Protein AF-A0A087K628-F1 (afdb_monomer)

Sequence (135 aa):
MTDALLAFLKARLDDDERVARACAGDGTWTVEDLEVYAPDLSDDVRTQAARHDPARTLREVEAKRAALAAYSATVSAREEAARLVQKARTSGWDPIMAELEESSAIHKRDALYEVLRLLALPYSDHPGYEEALRS

Nearest PDB structures (foldseek):
  6r1o-assembly1_A-2  TM=9.255E-01  e=2.811E+00  Escherichia coli
  6r1m-assembly1_B  TM=8.746E-01  e=2.374E+00  Escherichia coli
  6hdz-assembly1_A  TM=5.909E-01  e=2.657E+00  Pseudomonas aeruginosa
  6he3-assembly1_A  TM=5.918E-01  e=2.974E+00  Pseudomonas aeruginosa
  3tul-assembly5_A  TM=4.205E-01  e=2.244E+00  Salmonella enterica subsp. enterica serovar Typhimurium

pLDDT: mean 94.04, std 6.06, range [56.38, 98.75]

Structure (mmCIF, N/CA/C/O backbone):
data_AF-A0A087K628-F1
#
_entry.id   AF-A0A087K628-F1
#
loop_
_atom_site.group_PDB
_atom_site.id
_atom_site.type_symbol
_atom_site.label_atom_id
_atom_site.label_alt_id
_atom_site.label_comp_id
_atom_site.label_asym_id
_atom_site.labe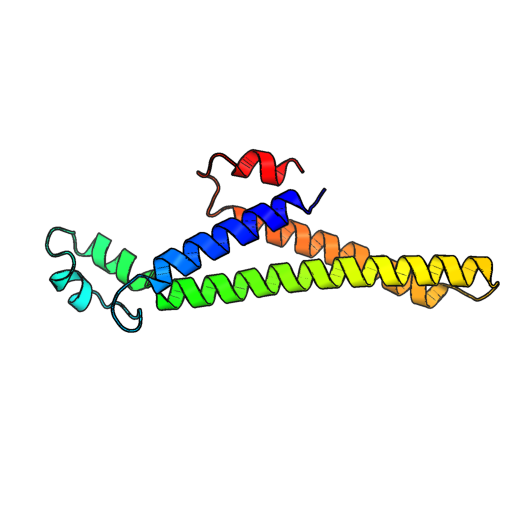l_entity_id
_atom_site.label_seq_id
_atom_site.pdbx_PDB_ins_code
_atom_site.Cartn_x
_atom_site.Cartn_y
_atom_site.Cartn_z
_atom_site.occupancy
_atom_site.B_iso_or_equiv
_atom_site.auth_seq_id
_atom_site.auth_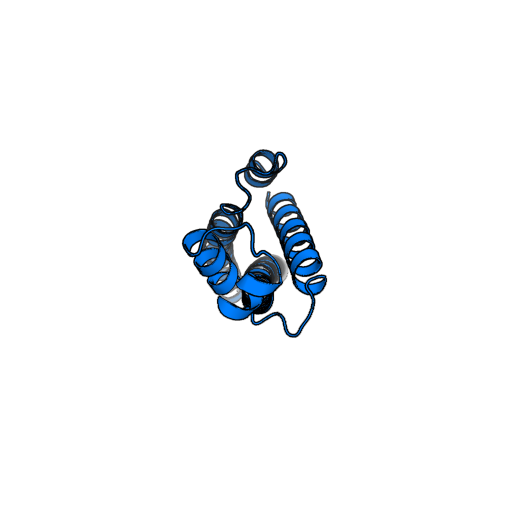comp_id
_atom_site.auth_asym_id
_atom_site.auth_atom_id
_atom_site.pdbx_PDB_model_num
ATOM 1 N N . MET A 1 1 ? -15.939 0.199 5.478 1.00 56.38 1 MET A N 1
ATOM 2 C CA . MET A 1 1 ? -15.428 1.396 4.790 1.00 56.38 1 MET A CA 1
ATOM 3 C C . MET A 1 1 ? -13.929 1.316 4.457 1.00 56.38 1 MET A C 1
ATOM 5 O O . MET A 1 1 ? -13.327 2.308 4.113 1.00 56.38 1 MET A O 1
ATOM 9 N N . THR A 1 2 ? -13.270 0.154 4.547 1.00 68.44 2 THR A N 1
ATOM 10 C CA . THR A 1 2 ? -11.820 0.043 4.260 1.00 68.44 2 THR A CA 1
ATOM 11 C C . THR A 1 2 ? -11.464 -1.154 3.383 1.00 68.44 2 THR A C 1
ATOM 13 O O . THR A 1 2 ? -10.403 -1.173 2.763 1.00 68.44 2 THR A O 1
ATOM 16 N N . ASP A 1 3 ? -12.373 -2.121 3.254 1.00 85.31 3 ASP A N 1
ATOM 17 C CA . ASP A 1 3 ? -12.128 -3.353 2.505 1.00 85.31 3 ASP A CA 1
ATOM 18 C C . ASP A 1 3 ? -11.927 -3.115 1.006 1.00 85.31 3 ASP A C 1
ATOM 20 O O . ASP A 1 3 ? -11.104 -3.798 0.399 1.00 85.31 3 ASP A O 1
ATOM 24 N N . ALA A 1 4 ? -12.610 -2.128 0.409 1.00 93.75 4 ALA A N 1
ATOM 25 C CA . ALA A 1 4 ? -12.443 -1.830 -1.013 1.00 93.75 4 ALA A CA 1
ATOM 26 C C . ALA A 1 4 ? -11.080 -1.185 -1.297 1.00 93.75 4 ALA A C 1
ATOM 28 O O . ALA A 1 4 ? -10.393 -1.622 -2.217 1.00 93.75 4 ALA A O 1
ATOM 29 N N . LEU A 1 5 ? -10.639 -0.225 -0.473 1.00 95.75 5 LEU A N 1
ATOM 30 C CA . LEU A 1 5 ? -9.290 0.341 -0.576 1.00 95.75 5 LEU A CA 1
ATOM 31 C C . LEU A 1 5 ? -8.205 -0.725 -0.373 1.00 95.75 5 LEU A C 1
ATOM 33 O O . LEU A 1 5 ? -7.241 -0.779 -1.137 1.00 95.75 5 LEU A O 1
ATOM 37 N N . LEU A 1 6 ? -8.363 -1.604 0.623 1.00 96.56 6 LEU A N 1
ATOM 38 C CA . LEU A 1 6 ? -7.428 -2.710 0.838 1.00 96.56 6 LEU A CA 1
ATOM 39 C C . LEU A 1 6 ? -7.392 -3.665 -0.357 1.00 96.56 6 LEU A C 1
ATOM 41 O O . LEU A 1 6 ? -6.308 -4.062 -0.780 1.00 96.56 6 LEU A O 1
ATOM 45 N N . ALA A 1 7 ? -8.553 -4.052 -0.887 1.00 96.69 7 ALA A N 1
ATOM 46 C CA . ALA A 1 7 ? -8.643 -4.934 -2.046 1.00 96.69 7 ALA A CA 1
ATOM 47 C C . ALA A 1 7 ? -8.020 -4.289 -3.290 1.00 96.69 7 ALA A C 1
ATOM 49 O O . ALA A 1 7 ? -7.254 -4.941 -3.997 1.00 96.69 7 ALA A O 1
ATOM 50 N N . PHE A 1 8 ? -8.286 -3.000 -3.513 1.00 97.75 8 PHE A N 1
ATOM 51 C CA . PHE A 1 8 ? -7.701 -2.222 -4.597 1.00 97.75 8 PHE A CA 1
ATOM 52 C C . PHE A 1 8 ? -6.173 -2.193 -4.510 1.00 97.75 8 PHE A C 1
ATOM 54 O O . PHE A 1 8 ? -5.502 -2.558 -5.473 1.00 97.75 8 PHE A O 1
ATOM 61 N N . LEU A 1 9 ? -5.620 -1.824 -3.350 1.00 98.12 9 LEU A N 1
ATOM 62 C CA . LEU A 1 9 ? -4.172 -1.785 -3.150 1.00 98.12 9 LEU A CA 1
ATOM 63 C C . LEU A 1 9 ? -3.544 -3.169 -3.323 1.00 98.12 9 LEU A C 1
ATOM 65 O O . LEU A 1 9 ? -2.530 -3.278 -3.998 1.00 98.12 9 LEU A O 1
ATOM 69 N N . LYS A 1 10 ? -4.146 -4.235 -2.780 1.00 98.31 10 LYS A N 1
ATOM 70 C CA . LYS A 1 10 ? -3.649 -5.607 -2.993 1.00 98.31 10 LYS A CA 1
ATOM 71 C C . LYS A 1 10 ? -3.583 -5.953 -4.478 1.00 98.31 10 LYS A C 1
ATOM 73 O O . LYS A 1 10 ? -2.530 -6.372 -4.938 1.00 98.31 10 LYS A O 1
ATOM 78 N N . ALA A 1 11 ? -4.659 -5.700 -5.222 1.00 98.38 11 ALA A N 1
ATOM 79 C CA . ALA A 1 11 ? -4.703 -5.980 -6.653 1.00 98.38 11 ALA A CA 1
ATOM 80 C C . ALA A 1 11 ? -3.624 -5.207 -7.430 1.00 98.38 11 ALA A C 1
ATOM 82 O O . ALA A 1 11 ? -2.943 -5.785 -8.269 1.00 98.38 11 ALA A O 1
ATOM 83 N N . ARG A 1 12 ? -3.421 -3.919 -7.121 1.00 98.38 12 ARG A N 1
ATOM 84 C CA . ARG A 1 12 ? -2.378 -3.109 -7.770 1.00 98.38 12 ARG A CA 1
ATOM 85 C C . ARG A 1 12 ? -0.966 -3.568 -7.421 1.00 98.38 12 ARG A C 1
ATOM 87 O O . ARG A 1 12 ? -0.119 -3.643 -8.299 1.00 98.38 12 ARG A O 1
ATOM 94 N N . LEU A 1 13 ? -0.724 -3.934 -6.167 1.00 98.56 13 LEU A N 1
ATOM 95 C CA . LEU A 1 13 ? 0.566 -4.477 -5.741 1.00 98.56 13 LEU A CA 1
ATOM 96 C C . LEU A 1 13 ? 0.859 -5.840 -6.381 1.00 98.56 13 LEU A C 1
ATOM 98 O O . LEU A 1 13 ? 2.012 -6.131 -6.693 1.00 98.56 13 LEU A O 1
ATOM 102 N N . ASP A 1 14 ? -0.169 -6.663 -6.595 1.00 98.75 14 ASP A N 1
ATOM 103 C CA . ASP A 1 14 ? -0.045 -7.928 -7.321 1.00 98.75 14 ASP A CA 1
ATOM 104 C C . ASP A 1 14 ? 0.257 -7.693 -8.810 1.00 98.75 14 ASP A C 1
ATOM 106 O O . ASP A 1 14 ? 1.098 -8.391 -9.380 1.00 98.75 14 ASP A O 1
ATOM 110 N N . ASP A 1 15 ? -0.372 -6.688 -9.430 1.00 98.19 15 ASP A N 1
ATOM 111 C CA . ASP A 1 15 ? -0.080 -6.269 -10.805 1.00 98.19 15 ASP A CA 1
ATOM 112 C C . ASP A 1 15 ? 1.371 -5.777 -10.951 1.00 98.19 15 ASP A C 1
ATOM 114 O O . ASP A 1 15 ? 2.088 -6.248 -11.840 1.00 98.19 15 ASP A O 1
ATOM 118 N N . ASP A 1 16 ? 1.818 -4.890 -10.058 1.00 98.00 16 ASP A N 1
ATOM 119 C CA . ASP A 1 16 ? 3.177 -4.337 -10.051 1.00 98.00 16 ASP A CA 1
ATOM 120 C C . ASP A 1 16 ? 4.225 -5.441 -9.862 1.00 98.00 16 ASP A C 1
ATOM 122 O O . ASP A 1 16 ? 5.205 -5.516 -10.608 1.00 98.00 16 ASP A O 1
ATOM 126 N N . GLU A 1 17 ? 4.006 -6.347 -8.903 1.00 98.06 17 GLU A N 1
ATOM 127 C CA . GLU A 1 17 ? 4.887 -7.496 -8.695 1.00 98.06 17 GLU A CA 1
ATOM 128 C C . GLU A 1 17 ? 4.931 -8.398 -9.926 1.00 98.06 17 GLU A C 1
ATOM 130 O O . GLU A 1 17 ? 6.013 -8.818 -10.340 1.00 98.06 17 GLU A O 1
ATOM 135 N N . ARG A 1 18 ? 3.775 -8.703 -10.523 1.00 98.06 18 ARG A N 1
ATOM 136 C CA . ARG A 1 18 ? 3.700 -9.564 -11.705 1.00 98.06 18 ARG A CA 1
ATOM 137 C C . ARG A 1 18 ? 4.500 -8.975 -12.864 1.00 98.06 18 ARG A C 1
ATOM 139 O O . ARG A 1 18 ? 5.221 -9.718 -13.526 1.00 98.06 18 ARG A O 1
ATOM 146 N N . VAL A 1 19 ? 4.373 -7.673 -13.118 1.00 96.38 19 VAL A N 1
ATOM 147 C CA . VAL A 1 19 ? 5.127 -6.992 -14.182 1.00 96.38 19 VAL A CA 1
ATOM 148 C C . VAL A 1 19 ? 6.620 -6.989 -13.863 1.00 96.38 19 VAL A C 1
ATOM 150 O O . VAL A 1 19 ? 7.409 -7.399 -14.710 1.00 96.38 19 VAL A O 1
ATOM 153 N N . ALA A 1 20 ? 7.009 -6.628 -12.638 1.00 95.75 20 ALA A N 1
ATOM 154 C CA . ALA A 1 20 ? 8.413 -6.608 -12.234 1.00 95.75 20 ALA A CA 1
ATOM 155 C C . ALA A 1 20 ? 9.072 -7.997 -12.330 1.00 95.75 20 ALA A C 1
ATOM 157 O O . ALA A 1 20 ? 10.186 -8.125 -12.829 1.00 95.75 20 ALA A O 1
ATOM 158 N N . ARG A 1 21 ? 8.382 -9.070 -11.920 1.00 95.44 21 ARG A N 1
ATOM 159 C CA . ARG A 1 21 ? 8.905 -10.446 -12.028 1.00 95.44 21 ARG A CA 1
ATOM 160 C C . ARG A 1 21 ? 9.013 -10.960 -13.460 1.00 95.44 21 ARG A C 1
ATOM 162 O O . ARG A 1 21 ? 9.755 -11.909 -13.692 1.00 95.44 21 ARG A O 1
ATOM 169 N N . ALA A 1 22 ? 8.250 -10.399 -14.395 1.00 94.12 22 ALA A N 1
ATOM 170 C CA . ALA A 1 22 ? 8.297 -10.803 -15.798 1.00 94.12 22 ALA A CA 1
ATOM 171 C C . ALA A 1 22 ? 9.512 -10.221 -16.541 1.00 94.12 22 ALA A C 1
ATOM 173 O O . ALA A 1 22 ? 9.842 -10.689 -17.632 1.00 94.12 22 ALA A O 1
ATOM 174 N N . CYS A 1 23 ? 10.175 -9.211 -15.973 1.00 89.75 23 CYS A N 1
ATOM 175 C CA . CYS A 1 23 ? 11.398 -8.648 -16.526 1.00 89.75 23 CYS A CA 1
ATOM 176 C C . CYS A 1 23 ? 12.552 -9.663 -16.483 1.00 89.75 23 CYS A C 1
ATOM 178 O O . CYS A 1 23 ? 12.715 -10.403 -15.516 1.00 89.75 23 CYS A O 1
ATOM 180 N N . ALA A 1 24 ? 13.366 -9.685 -17.539 1.00 73.62 24 ALA A N 1
ATOM 181 C CA . ALA A 1 24 ? 14.530 -10.560 -17.621 1.00 73.62 24 ALA A CA 1
ATOM 182 C C . ALA A 1 24 ? 15.664 -10.108 -16.680 1.00 73.62 24 ALA A C 1
ATOM 184 O O . ALA A 1 24 ? 15.807 -8.920 -16.379 1.00 73.62 24 ALA A O 1
ATOM 185 N N . GLY A 1 25 ? 16.505 -11.066 -16.280 1.00 79.19 25 GLY A N 1
ATOM 186 C CA . GLY A 1 25 ? 17.670 -10.834 -15.422 1.00 79.19 25 GLY A CA 1
ATOM 187 C C . GLY A 1 25 ? 17.341 -10.871 -13.929 1.00 79.19 25 GLY A C 1
ATOM 188 O O . GLY A 1 25 ? 16.324 -11.421 -13.513 1.00 79.19 25 GLY A O 1
ATOM 189 N N . ASP A 1 26 ? 18.224 -10.300 -13.113 1.00 80.81 26 ASP A N 1
ATOM 190 C CA . ASP A 1 26 ? 18.030 -10.159 -11.662 1.00 80.81 26 ASP A CA 1
ATOM 191 C C . ASP A 1 26 ? 17.208 -8.911 -11.280 1.00 80.81 26 ASP A C 1
ATOM 193 O O . ASP A 1 26 ? 16.966 -8.650 -10.100 1.00 80.81 26 ASP A O 1
ATOM 197 N N . GLY A 1 27 ? 16.754 -8.152 -12.283 1.00 82.94 27 GLY A N 1
ATOM 198 C CA . GLY A 1 27 ? 15.967 -6.941 -12.103 1.00 82.94 27 GLY A CA 1
ATOM 199 C C . GLY A 1 27 ? 16.775 -5.732 -11.640 1.00 82.94 27 GLY A C 1
ATOM 200 O O . GLY A 1 27 ? 16.154 -4.772 -11.194 1.00 82.94 27 GLY A O 1
ATOM 201 N N . THR A 1 28 ? 18.110 -5.764 -11.723 1.00 90.56 28 THR A N 1
ATOM 202 C CA . THR A 1 28 ? 18.985 -4.616 -11.432 1.00 90.56 28 THR A CA 1
ATOM 203 C C . THR A 1 28 ? 19.477 -3.970 -12.721 1.00 90.56 28 THR A C 1
ATOM 205 O O . THR A 1 28 ? 20.546 -4.272 -13.235 1.00 90.56 28 THR A O 1
ATOM 208 N N . TRP A 1 29 ? 18.646 -3.107 -13.301 1.00 91.81 29 TRP A N 1
ATOM 209 C CA . TRP A 1 29 ? 18.949 -2.495 -14.592 1.00 91.81 29 TRP A CA 1
ATOM 210 C C . TRP A 1 29 ? 19.902 -1.314 -14.443 1.00 91.81 29 TRP A C 1
ATOM 212 O O . TRP A 1 29 ? 19.634 -0.375 -13.692 1.00 91.81 29 TRP A O 1
ATOM 222 N N . THR A 1 30 ? 20.985 -1.334 -15.212 1.00 92.81 30 THR A N 1
ATOM 223 C CA . THR A 1 30 ? 21.856 -0.175 -15.428 1.00 92.81 30 THR A CA 1
ATOM 224 C C . THR A 1 30 ? 21.427 0.613 -16.669 1.00 92.81 30 THR A C 1
ATOM 226 O O . THR A 1 30 ? 20.569 0.178 -17.442 1.00 92.81 30 THR A O 1
ATOM 229 N N . VAL A 1 31 ? 22.000 1.805 -16.867 1.00 93.44 31 VAL A N 1
ATOM 230 C CA . VAL A 1 31 ? 21.766 2.570 -18.104 1.00 93.44 31 VAL A CA 1
ATOM 231 C C . VAL A 1 31 ? 22.341 1.806 -19.295 1.00 93.44 31 VAL A C 1
ATOM 233 O O . VAL A 1 31 ? 21.682 1.709 -20.326 1.00 93.44 31 VAL A O 1
ATOM 236 N N . GLU A 1 32 ? 23.508 1.194 -19.114 1.00 92.31 32 GLU A N 1
ATOM 237 C CA . GLU A 1 32 ? 24.212 0.380 -20.100 1.00 92.31 32 GLU A CA 1
ATOM 238 C C . GLU A 1 32 ? 23.389 -0.846 -20.525 1.00 92.31 32 GLU A C 1
ATOM 240 O O . GLU A 1 32 ? 23.298 -1.157 -21.712 1.00 92.31 32 GLU A O 1
ATOM 245 N N . ASP A 1 33 ? 22.715 -1.513 -19.583 1.00 91.12 33 ASP A N 1
ATOM 246 C CA . ASP A 1 33 ? 21.786 -2.602 -19.912 1.00 91.12 33 ASP A CA 1
ATOM 247 C C . ASP A 1 33 ? 20.638 -2.106 -20.803 1.00 91.12 33 ASP A C 1
ATOM 249 O O . ASP A 1 33 ? 20.255 -2.743 -21.787 1.00 91.12 33 ASP A O 1
ATOM 253 N N . LEU A 1 34 ? 20.085 -0.936 -20.477 1.00 91.62 34 LEU A N 1
ATOM 254 C CA . LEU A 1 34 ? 18.960 -0.360 -21.205 1.00 91.62 34 LEU A CA 1
ATOM 255 C C . LEU A 1 34 ? 19.356 0.216 -22.566 1.00 91.62 34 LEU A C 1
ATOM 257 O O . LEU A 1 34 ? 18.502 0.283 -23.447 1.00 91.62 34 LEU A O 1
ATOM 261 N N . GLU A 1 35 ? 20.616 0.601 -22.779 1.00 93.31 35 GLU A N 1
ATOM 262 C CA . GLU A 1 35 ? 21.132 0.924 -24.117 1.00 93.31 35 GLU A CA 1
ATOM 263 C C . GLU A 1 35 ? 21.033 -0.286 -25.050 1.00 93.31 35 GLU A C 1
ATOM 265 O O . GLU A 1 35 ? 20.734 -0.132 -26.234 1.00 93.31 35 GLU A O 1
ATOM 270 N N . VAL A 1 36 ? 21.212 -1.496 -24.511 1.00 91.31 36 VAL A N 1
ATOM 271 C CA . VAL A 1 36 ? 21.072 -2.747 -25.267 1.00 91.31 36 VAL A CA 1
ATOM 272 C C . VAL A 1 36 ? 19.602 -3.130 -25.447 1.00 91.31 36 VAL A C 1
ATOM 274 O O . VAL A 1 36 ? 19.194 -3.497 -26.549 1.00 9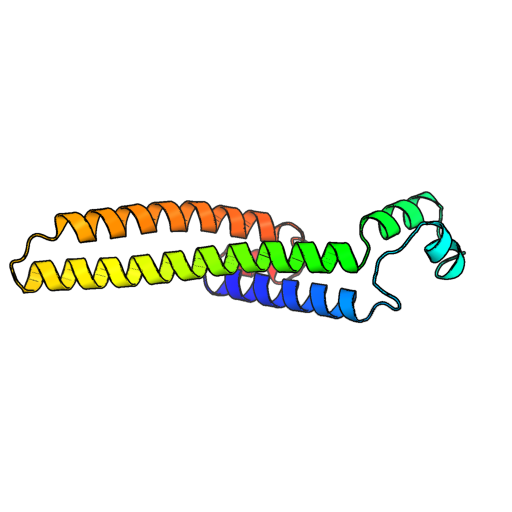1.31 36 VAL A O 1
ATOM 277 N N . TYR A 1 37 ? 18.792 -3.061 -24.386 1.00 87.00 37 TYR A N 1
ATOM 278 C CA . TYR A 1 37 ? 17.387 -3.493 -24.434 1.00 87.00 37 TYR A CA 1
ATOM 279 C C . TYR A 1 37 ? 16.457 -2.500 -25.136 1.00 87.00 37 TYR A C 1
ATOM 281 O O . TYR A 1 37 ? 15.420 -2.899 -25.668 1.00 87.00 37 TYR A O 1
ATOM 289 N N . ALA A 1 38 ? 16.804 -1.215 -25.120 1.00 90.62 38 ALA A N 1
ATOM 290 C CA . ALA A 1 38 ? 15.990 -0.127 -25.640 1.00 90.62 38 ALA A CA 1
ATOM 291 C C . ALA A 1 38 ? 16.875 0.979 -26.259 1.00 90.62 38 ALA A C 1
ATOM 293 O O . ALA A 1 38 ? 16.918 2.109 -25.751 1.00 90.62 38 ALA A O 1
ATOM 294 N N . PRO A 1 39 ? 17.579 0.675 -27.369 1.00 94.44 39 PRO A N 1
ATOM 295 C CA . PRO A 1 39 ? 18.537 1.597 -27.986 1.00 94.44 39 PRO A CA 1
ATOM 296 C C . PRO A 1 39 ? 17.878 2.883 -28.498 1.00 94.44 39 PRO A C 1
ATOM 298 O O . PRO A 1 39 ? 18.493 3.946 -28.463 1.00 94.44 39 PRO A O 1
ATOM 301 N N . ASP A 1 40 ? 16.609 2.807 -28.906 1.00 97.12 40 ASP A N 1
ATOM 302 C CA . ASP A 1 40 ? 15.863 3.932 -29.482 1.00 97.12 40 ASP A CA 1
ATOM 303 C C . ASP A 1 40 ? 15.385 4.962 -28.441 1.00 97.12 40 ASP A C 1
ATOM 305 O O . ASP A 1 40 ? 14.864 6.019 -28.803 1.00 97.12 40 ASP A O 1
ATOM 309 N N . LEU A 1 41 ? 15.526 4.672 -27.143 1.00 95.38 41 LEU A N 1
ATOM 310 C CA . LEU A 1 41 ? 15.174 5.616 -26.081 1.00 95.38 41 LEU A CA 1
ATOM 311 C C . LEU A 1 41 ? 16.285 6.655 -25.873 1.00 95.38 41 LEU A C 1
ATOM 313 O O . LEU A 1 41 ? 17.439 6.444 -26.237 1.00 95.38 41 LEU A O 1
ATOM 317 N N . SER A 1 42 ? 15.946 7.798 -25.277 1.00 96.69 42 SER A N 1
ATOM 318 C CA . SER A 1 42 ? 16.955 8.773 -24.853 1.00 96.69 42 SER A CA 1
ATOM 319 C C . SER A 1 42 ? 17.636 8.346 -23.549 1.00 96.69 42 SER A C 1
ATOM 321 O O . SER A 1 42 ? 17.076 7.574 -22.763 1.00 96.69 42 SER A O 1
ATOM 323 N N . ASP A 1 43 ? 18.816 8.908 -23.283 1.00 95.38 43 ASP A N 1
ATOM 324 C CA . ASP A 1 43 ? 19.571 8.662 -22.046 1.00 95.38 43 ASP A CA 1
ATOM 325 C C . ASP A 1 43 ? 18.768 9.029 -20.792 1.00 95.38 43 ASP A C 1
ATOM 327 O O . ASP A 1 43 ? 18.803 8.304 -19.797 1.00 95.38 43 ASP A O 1
ATOM 331 N N . ASP A 1 44 ? 17.978 10.105 -20.849 1.00 96.81 44 ASP A N 1
ATOM 332 C CA . ASP A 1 44 ? 17.109 10.524 -19.743 1.00 96.81 44 ASP A CA 1
ATOM 333 C C . ASP A 1 44 ? 16.042 9.465 -19.427 1.00 96.81 44 ASP A C 1
ATOM 335 O O . ASP A 1 44 ? 15.788 9.154 -18.260 1.00 96.81 44 ASP A O 1
ATOM 339 N N . VAL A 1 45 ? 15.437 8.863 -20.459 1.00 96.50 45 VAL A N 1
ATOM 340 C CA . VAL A 1 45 ? 14.431 7.805 -20.281 1.00 96.50 45 VAL A CA 1
ATOM 341 C C . VAL A 1 45 ? 15.081 6.538 -19.729 1.00 96.50 45 VAL A C 1
ATOM 343 O O . VAL A 1 45 ? 14.532 5.928 -18.810 1.00 96.50 45 VAL A O 1
ATOM 346 N N . ARG A 1 46 ? 16.269 6.162 -20.221 1.00 95.56 46 ARG A N 1
ATOM 347 C CA . ARG A 1 46 ? 17.025 5.024 -19.674 1.00 95.56 46 ARG A CA 1
ATOM 348 C C . ARG A 1 46 ? 17.432 5.250 -18.222 1.00 95.56 46 ARG A C 1
ATOM 350 O O . ARG A 1 46 ? 17.256 4.360 -17.399 1.00 95.56 46 ARG A O 1
ATOM 357 N N . THR A 1 47 ? 17.889 6.451 -17.880 1.00 95.88 47 THR A N 1
ATOM 358 C CA . THR A 1 47 ? 18.245 6.828 -16.504 1.00 95.88 47 THR A CA 1
ATOM 359 C C . THR A 1 47 ? 17.044 6.710 -15.568 1.00 95.88 47 THR A C 1
ATOM 361 O O . THR A 1 47 ? 17.149 6.144 -14.476 1.00 95.88 47 THR A O 1
ATOM 364 N N . GLN A 1 48 ? 15.879 7.196 -16.003 1.00 95.50 48 GLN A N 1
ATOM 365 C CA . GLN A 1 48 ? 14.637 7.058 -15.248 1.00 95.50 48 GLN A CA 1
ATOM 366 C C . GLN A 1 48 ? 14.242 5.583 -15.072 1.00 95.50 48 GLN A C 1
ATOM 368 O O . GLN A 1 48 ? 13.885 5.178 -13.966 1.00 95.50 48 GLN A O 1
ATOM 373 N N . ALA A 1 49 ? 14.335 4.769 -16.125 1.00 92.81 49 ALA A N 1
ATOM 374 C CA . ALA A 1 49 ? 14.003 3.347 -16.069 1.00 92.81 49 ALA A CA 1
ATOM 375 C C . ALA A 1 49 ? 14.967 2.547 -15.172 1.00 92.81 49 ALA A C 1
ATOM 377 O O . ALA A 1 49 ? 14.500 1.789 -14.327 1.00 92.81 49 ALA A O 1
ATOM 378 N N . ALA A 1 50 ? 16.281 2.776 -15.264 1.00 94.06 50 ALA A N 1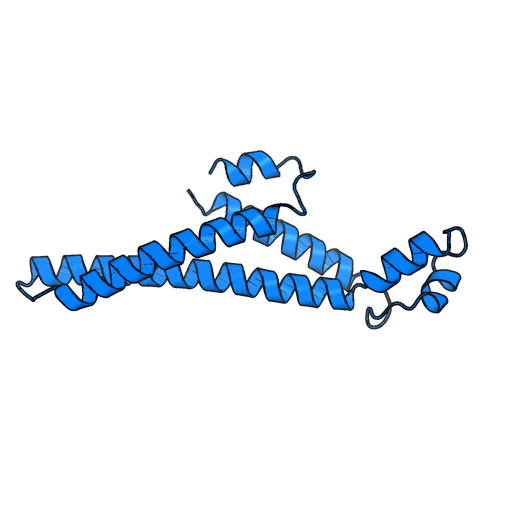
ATOM 379 C CA . ALA A 1 50 ? 17.282 2.154 -14.390 1.00 94.06 50 ALA A CA 1
ATOM 380 C C . ALA A 1 50 ? 17.031 2.485 -12.908 1.00 94.06 50 ALA A C 1
ATOM 382 O O . ALA A 1 50 ? 17.103 1.626 -12.033 1.00 94.06 50 ALA A O 1
ATOM 383 N N . ARG A 1 51 ? 16.636 3.727 -12.594 1.00 94.94 51 ARG A N 1
ATOM 384 C CA . ARG A 1 51 ? 16.280 4.121 -11.219 1.00 94.94 51 ARG A CA 1
ATOM 385 C C . ARG A 1 51 ? 15.030 3.405 -10.691 1.00 94.94 51 ARG A C 1
ATOM 387 O O . ARG A 1 51 ? 14.848 3.306 -9.473 1.00 94.94 51 ARG A O 1
ATOM 394 N N . HIS A 1 52 ? 14.141 2.971 -11.574 1.00 92.69 52 HIS A N 1
ATOM 395 C CA . HIS A 1 52 ? 12.883 2.293 -11.259 1.00 92.69 52 HIS A CA 1
ATOM 396 C C . HIS A 1 52 ? 12.923 0.823 -11.690 1.00 92.69 52 HIS A C 1
ATOM 398 O O . HIS A 1 52 ? 11.915 0.275 -12.132 1.00 92.69 52 HIS A O 1
ATOM 404 N N . ASP A 1 53 ? 14.094 0.200 -11.542 1.00 94.38 53 ASP A N 1
ATOM 405 C CA . ASP A 1 53 ? 14.318 -1.184 -11.924 1.00 94.38 53 ASP A CA 1
ATOM 406 C C . ASP A 1 53 ? 13.313 -2.171 -11.273 1.00 94.38 53 ASP A C 1
ATOM 408 O O . ASP A 1 53 ? 12.646 -1.873 -10.262 1.00 94.38 53 ASP A O 1
ATOM 412 N N . PRO A 1 54 ? 13.163 -3.375 -11.852 1.00 95.94 54 PRO A N 1
ATOM 413 C C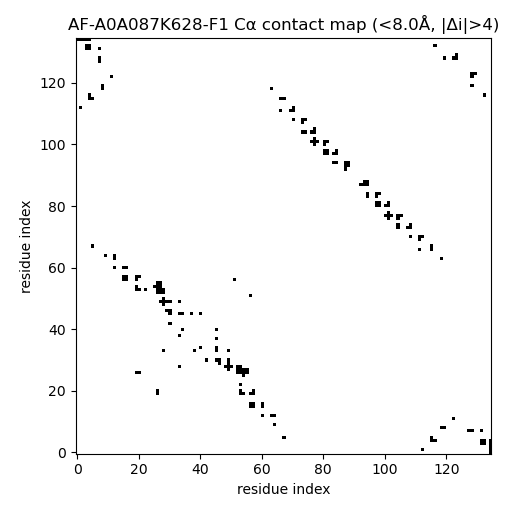A . PRO A 1 54 ? 12.251 -4.375 -11.313 1.00 95.94 54 PRO A CA 1
ATOM 414 C C . PRO A 1 54 ? 12.551 -4.766 -9.859 1.00 95.94 54 PRO A C 1
ATOM 416 O O . PRO A 1 54 ? 11.625 -4.924 -9.060 1.00 95.94 54 PRO A O 1
ATOM 419 N N . ALA A 1 55 ? 13.825 -4.876 -9.472 1.00 95.88 55 ALA A N 1
ATOM 420 C CA . ALA A 1 55 ? 14.208 -5.259 -8.115 1.00 95.88 55 ALA A CA 1
ATOM 421 C C . ALA A 1 55 ? 13.761 -4.219 -7.074 1.00 95.88 55 ALA A C 1
ATOM 423 O O . ALA A 1 55 ? 13.299 -4.578 -5.986 1.00 95.88 55 ALA A O 1
ATOM 424 N N . ARG A 1 56 ? 13.857 -2.925 -7.388 1.00 96.62 56 ARG A N 1
ATOM 425 C CA . ARG A 1 56 ? 13.326 -1.840 -6.563 1.00 96.62 56 ARG A CA 1
ATOM 426 C C . ARG A 1 56 ? 11.811 -1.908 -6.486 1.00 96.62 56 ARG A C 1
ATOM 428 O O . ARG A 1 56 ? 11.287 -1.801 -5.380 1.00 96.62 56 ARG A O 1
ATOM 435 N N . THR A 1 57 ? 11.128 -2.116 -7.609 1.00 96.62 57 THR A N 1
ATOM 436 C CA . THR A 1 57 ? 9.663 -2.255 -7.633 1.00 96.62 57 THR A CA 1
ATOM 437 C C . THR A 1 57 ? 9.199 -3.364 -6.683 1.00 96.62 57 THR A C 1
ATOM 439 O O . THR A 1 57 ? 8.291 -3.149 -5.882 1.00 96.62 57 THR A O 1
ATOM 442 N N . LEU A 1 58 ? 9.885 -4.513 -6.665 1.00 97.62 58 LEU A N 1
ATOM 443 C CA . LEU A 1 58 ? 9.583 -5.606 -5.732 1.00 97.62 58 LEU A CA 1
ATOM 444 C C . LEU A 1 58 ? 9.782 -5.212 -4.259 1.00 97.62 58 LEU A C 1
ATOM 446 O O . LEU A 1 58 ? 8.927 -5.521 -3.428 1.00 97.62 58 LEU A O 1
ATOM 450 N N . ARG A 1 59 ? 10.861 -4.487 -3.929 1.00 98.06 59 ARG A N 1
ATOM 451 C CA . ARG A 1 59 ? 11.085 -3.966 -2.565 1.00 98.06 59 ARG A CA 1
ATOM 452 C C . ARG A 1 59 ? 9.993 -2.984 -2.142 1.00 98.06 59 ARG A C 1
ATOM 454 O O . ARG A 1 59 ? 9.552 -2.998 -0.994 1.00 98.06 59 ARG A O 1
ATOM 461 N N . GLU A 1 60 ? 9.540 -2.132 -3.057 1.00 98.06 60 GLU A N 1
ATOM 462 C CA . GLU A 1 60 ? 8.440 -1.204 -2.791 1.00 98.06 60 GLU A CA 1
ATOM 463 C C . GLU A 1 60 ? 7.112 -1.937 -2.580 1.00 98.06 60 GLU A C 1
ATOM 465 O O . GLU A 1 60 ? 6.364 -1.579 -1.668 1.00 98.06 60 GLU A O 1
ATOM 470 N N . VAL A 1 61 ? 6.829 -2.980 -3.370 1.00 98.50 61 VAL A N 1
ATOM 471 C CA . VAL A 1 61 ? 5.651 -3.835 -3.173 1.00 98.50 61 VAL A CA 1
ATOM 472 C C . VAL A 1 61 ? 5.675 -4.486 -1.793 1.00 98.50 61 VAL A C 1
ATOM 474 O O . VAL A 1 61 ? 4.681 -4.412 -1.069 1.00 98.50 61 VAL A O 1
ATOM 477 N N . GLU A 1 62 ? 6.804 -5.071 -1.394 1.00 98.69 62 GLU A N 1
ATOM 478 C CA . GLU A 1 62 ? 6.961 -5.693 -0.077 1.00 98.69 62 GLU A CA 1
ATOM 479 C C . GLU A 1 62 ? 6.715 -4.685 1.058 1.00 98.69 62 GLU A C 1
ATOM 481 O O . GLU A 1 62 ? 5.914 -4.943 1.962 1.00 98.69 62 GLU A O 1
ATOM 486 N N . ALA A 1 63 ? 7.323 -3.498 0.974 1.00 98.62 63 ALA A N 1
ATOM 487 C CA . ALA A 1 63 ? 7.138 -2.438 1.962 1.00 98.62 63 ALA A CA 1
ATOM 488 C C . ALA A 1 63 ? 5.667 -1.994 2.073 1.00 98.62 63 ALA A C 1
ATOM 490 O O . ALA A 1 63 ? 5.133 -1.843 3.176 1.00 98.62 63 ALA A O 1
ATOM 491 N N . LYS A 1 64 ? 4.976 -1.828 0.939 1.00 98.56 64 LYS A N 1
ATOM 492 C CA . LYS A 1 64 ? 3.553 -1.461 0.917 1.00 98.56 64 LYS A CA 1
ATOM 493 C C . LYS A 1 64 ? 2.682 -2.588 1.481 1.00 98.56 64 LYS A C 1
ATOM 495 O O . LYS A 1 64 ? 1.794 -2.319 2.291 1.00 98.56 64 LYS A O 1
ATOM 500 N N . ARG A 1 65 ? 2.964 -3.855 1.155 1.00 98.62 65 ARG A N 1
ATOM 501 C CA . ARG A 1 65 ? 2.263 -5.013 1.742 1.00 98.62 65 ARG A CA 1
ATOM 502 C C . ARG A 1 65 ? 2.432 -5.086 3.258 1.00 98.62 65 ARG A C 1
ATOM 504 O O . ARG A 1 65 ? 1.460 -5.386 3.951 1.00 98.62 65 ARG A O 1
ATOM 511 N N . ALA A 1 66 ? 3.608 -4.750 3.786 1.00 98.50 66 ALA A N 1
ATOM 512 C CA . ALA A 1 66 ? 3.823 -4.666 5.229 1.00 98.50 66 ALA A CA 1
ATOM 513 C C . ALA A 1 66 ? 2.925 -3.600 5.889 1.00 98.50 66 ALA A C 1
ATOM 515 O O . ALA A 1 66 ? 2.357 -3.851 6.954 1.00 98.50 66 ALA A O 1
ATOM 516 N N . ALA A 1 67 ? 2.712 -2.449 5.239 1.00 97.81 67 ALA A N 1
ATOM 517 C CA . ALA A 1 67 ? 1.775 -1.432 5.724 1.00 97.81 67 ALA A CA 1
ATOM 518 C C . ALA A 1 67 ? 0.317 -1.937 5.734 1.00 97.81 67 ALA A C 1
ATOM 520 O O . ALA A 1 67 ? -0.393 -1.757 6.727 1.00 97.81 67 ALA A O 1
ATOM 521 N N . LEU A 1 68 ? -0.121 -2.637 4.678 1.00 97.81 68 LEU A N 1
ATOM 522 C CA . LEU A 1 68 ? -1.453 -3.259 4.625 1.00 97.81 68 LEU A CA 1
ATOM 523 C C . LEU A 1 68 ? -1.632 -4.330 5.715 1.00 97.81 68 LEU A C 1
ATOM 525 O O . LEU A 1 68 ? -2.701 -4.427 6.328 1.00 97.81 68 LEU A O 1
ATOM 529 N N . ALA A 1 69 ? -0.592 -5.125 5.979 1.00 97.75 69 ALA A N 1
ATOM 530 C CA . ALA A 1 69 ? -0.596 -6.120 7.047 1.00 97.75 69 ALA A CA 1
ATOM 531 C C . ALA A 1 69 ? -0.695 -5.458 8.431 1.00 97.75 69 ALA A C 1
ATOM 533 O O . ALA A 1 69 ? -1.513 -5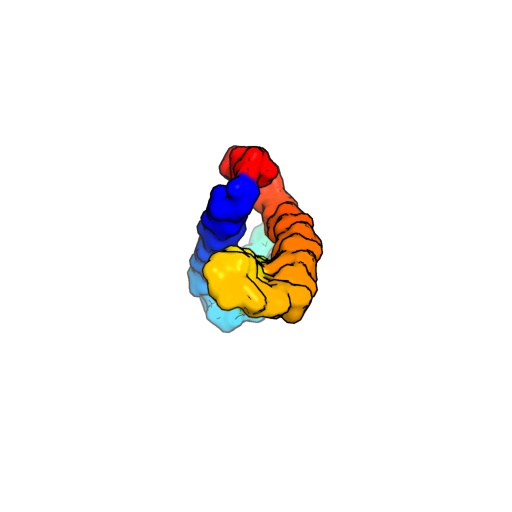.875 9.252 1.00 97.75 69 ALA A O 1
ATOM 534 N N . ALA A 1 70 ? 0.060 -4.381 8.671 1.00 97.50 70 ALA A N 1
ATOM 535 C CA . ALA A 1 70 ? -0.003 -3.614 9.915 1.00 97.50 70 ALA A CA 1
ATOM 536 C C . ALA A 1 70 ? -1.393 -3.001 10.156 1.00 97.50 70 ALA A C 1
ATOM 538 O O . ALA A 1 70 ? -1.900 -3.035 11.283 1.00 97.50 70 ALA A O 1
ATOM 539 N N . TYR A 1 71 ? -2.034 -2.482 9.103 1.00 96.81 71 TYR A N 1
ATOM 540 C CA . TYR A 1 71 ? -3.416 -2.009 9.171 1.00 96.81 71 TYR A CA 1
ATOM 541 C C . TYR A 1 71 ? -4.375 -3.149 9.545 1.00 96.81 71 TYR A C 1
ATOM 543 O O . TYR A 1 71 ? -5.121 -3.035 10.518 1.00 96.81 71 TYR A O 1
ATOM 551 N N . SER A 1 72 ? -4.301 -4.279 8.834 1.00 96.19 72 SER A N 1
ATOM 552 C CA . SER A 1 72 ? -5.185 -5.436 9.055 1.00 96.19 72 SER A CA 1
ATOM 553 C C . SER A 1 72 ? -5.046 -6.011 10.472 1.00 96.19 72 SER A C 1
ATOM 555 O O . SER A 1 72 ? -6.039 -6.333 11.127 1.00 96.19 72 SER A O 1
ATOM 557 N N . ALA A 1 73 ? -3.814 -6.080 10.984 1.00 96.44 73 ALA A N 1
ATOM 558 C CA . ALA A 1 73 ? -3.536 -6.505 12.352 1.00 96.44 73 ALA A CA 1
ATOM 559 C C . ALA A 1 73 ? -4.122 -5.531 13.386 1.00 96.44 73 ALA A C 1
ATOM 561 O O . ALA A 1 73 ? -4.670 -5.961 14.396 1.00 96.44 73 ALA A O 1
ATOM 562 N N . THR A 1 74 ? -4.061 -4.223 13.119 1.00 96.50 74 THR A N 1
ATOM 563 C CA . THR A 1 74 ? -4.639 -3.199 14.003 1.00 96.50 74 THR A CA 1
ATOM 564 C C . THR A 1 74 ? -6.167 -3.276 14.035 1.00 96.50 74 THR A C 1
ATOM 566 O O . THR A 1 74 ? -6.759 -3.173 15.107 1.00 96.50 74 THR A O 1
ATOM 569 N N . VAL A 1 75 ? -6.814 -3.519 12.889 1.00 95.38 75 VAL A N 1
ATOM 570 C CA . VAL A 1 75 ? -8.265 -3.769 12.834 1.00 95.38 75 VAL A CA 1
ATOM 571 C C . VAL A 1 75 ? -8.631 -5.000 13.665 1.00 95.38 75 VAL A C 1
ATOM 573 O O . VAL A 1 75 ? -9.530 -4.918 14.498 1.00 95.38 75 VAL A O 1
ATOM 576 N N . SER A 1 76 ? -7.886 -6.096 13.507 1.00 95.19 76 SER A N 1
ATOM 577 C CA . SER A 1 76 ? -8.120 -7.338 14.258 1.00 95.19 76 SER A CA 1
ATOM 578 C C . SER A 1 76 ? -7.938 -7.142 15.768 1.00 95.19 76 SER A C 1
ATOM 580 O O . SER A 1 76 ? -8.763 -7.596 16.558 1.00 95.19 76 SER A O 1
ATOM 582 N N . ALA A 1 77 ? -6.893 -6.417 16.180 1.00 94.38 77 ALA A N 1
ATOM 583 C CA . ALA A 1 77 ? -6.643 -6.097 17.585 1.00 94.38 77 ALA A CA 1
ATOM 584 C C . ALA A 1 77 ? -7.768 -5.242 18.188 1.00 94.38 77 ALA A C 1
ATOM 586 O O . ALA A 1 77 ? -8.197 -5.494 19.310 1.00 94.38 77 ALA A O 1
ATOM 587 N N . ARG A 1 78 ? -8.291 -4.270 17.428 1.00 95.25 78 ARG A N 1
ATOM 588 C CA . ARG A 1 78 ? -9.438 -3.454 17.848 1.00 95.25 78 ARG A CA 1
ATOM 589 C C . ARG A 1 78 ? -10.683 -4.306 18.076 1.00 95.25 78 ARG A C 1
ATOM 591 O O . ARG A 1 78 ? -11.373 -4.119 19.069 1.00 95.25 78 ARG A O 1
ATOM 598 N N . GLU A 1 79 ? -10.985 -5.213 17.148 1.00 95.81 79 GLU A N 1
ATOM 599 C CA . GLU A 1 79 ? -12.137 -6.110 17.274 1.00 95.81 79 GLU A CA 1
ATOM 600 C C . GLU A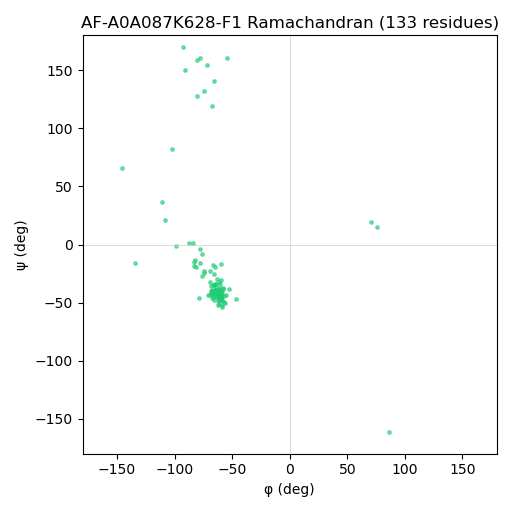 1 79 ? -12.025 -7.007 18.502 1.00 95.81 79 GLU A C 1
ATOM 602 O O . GLU A 1 79 ? -13.015 -7.212 19.203 1.00 95.81 79 GLU A O 1
ATOM 607 N N . GLU A 1 80 ? -10.827 -7.515 18.785 1.00 95.75 80 GLU A N 1
ATOM 608 C CA . GLU A 1 80 ? -10.600 -8.336 19.967 1.00 95.75 80 GLU A CA 1
ATOM 609 C C . GLU A 1 80 ? -10.732 -7.530 21.261 1.00 95.75 80 GLU A C 1
ATOM 611 O O . GLU A 1 80 ? -11.460 -7.945 22.164 1.00 95.75 80 GLU A O 1
ATOM 616 N N . ALA A 1 81 ? -10.130 -6.341 21.328 1.00 94.94 81 ALA A N 1
ATOM 617 C CA . ALA A 1 81 ? -10.281 -5.447 22.472 1.00 94.94 81 ALA A CA 1
ATOM 618 C C . ALA A 1 81 ? -11.761 -5.104 22.724 1.00 94.94 81 ALA A C 1
ATOM 620 O O . ALA A 1 81 ? -12.243 -5.244 23.847 1.00 94.94 81 ALA A O 1
ATOM 621 N N . ALA A 1 82 ? -12.526 -4.786 21.674 1.00 95.31 82 ALA A N 1
ATOM 622 C CA . ALA A 1 82 ? -13.962 -4.519 21.778 1.00 95.31 82 ALA A CA 1
ATOM 623 C C . ALA A 1 82 ? -14.753 -5.725 22.330 1.00 95.31 82 ALA A C 1
ATOM 625 O O . ALA A 1 82 ? -15.647 -5.566 23.168 1.00 95.31 82 ALA A O 1
ATOM 626 N N . ARG A 1 83 ? -14.414 -6.956 21.910 1.00 96.19 83 ARG A N 1
ATOM 627 C CA . ARG A 1 83 ? -15.016 -8.181 22.473 1.00 96.19 83 ARG A CA 1
ATOM 628 C C . ARG A 1 83 ? -14.690 -8.335 23.957 1.00 96.19 83 ARG A C 1
ATOM 630 O O . ARG A 1 83 ? -15.575 -8.701 24.734 1.00 96.19 83 ARG A O 1
ATOM 637 N N . LEU A 1 84 ? -13.451 -8.054 24.360 1.00 95.19 84 LEU A N 1
ATOM 638 C CA . LEU A 1 84 ? -13.021 -8.127 25.757 1.00 95.19 84 LEU A CA 1
ATOM 639 C C . LEU A 1 84 ? -13.727 -7.083 26.628 1.00 95.19 84 LEU A C 1
ATOM 641 O O . LEU A 1 84 ? -14.223 -7.442 27.697 1.00 95.19 84 LEU A O 1
ATOM 645 N N . VAL A 1 85 ? -13.862 -5.841 26.150 1.00 94.69 85 VAL A N 1
ATOM 646 C CA . VAL A 1 85 ? -14.650 -4.786 26.814 1.00 94.69 85 VAL A CA 1
ATOM 647 C C . VAL A 1 85 ? -16.085 -5.255 27.034 1.00 94.69 85 VAL A C 1
ATOM 649 O O . VAL A 1 85 ? -16.599 -5.200 28.154 1.00 94.69 85 VAL A O 1
ATOM 652 N N . GLN A 1 86 ? -16.729 -5.779 25.987 1.00 95.00 86 GLN A N 1
ATOM 653 C CA . GLN A 1 86 ? -18.102 -6.268 26.088 1.00 95.00 86 GLN A CA 1
ATOM 654 C C . GLN A 1 86 ? -18.224 -7.412 27.105 1.00 95.00 86 GLN A C 1
ATOM 656 O O . GLN A 1 86 ? -19.134 -7.404 27.935 1.00 95.00 86 GLN A O 1
ATOM 661 N N . LYS A 1 87 ? -17.292 -8.371 27.081 1.00 94.94 87 LYS A N 1
ATOM 662 C CA . LYS A 1 87 ? -17.270 -9.506 28.011 1.00 94.94 87 LYS A CA 1
ATOM 663 C C . LYS A 1 87 ? -17.064 -9.065 29.461 1.00 94.94 87 LYS A C 1
ATOM 665 O O . LYS A 1 87 ? -17.737 -9.592 30.351 1.00 94.94 87 LYS A O 1
ATOM 670 N N . ALA A 1 88 ? -16.156 -8.123 29.710 1.00 93.50 88 ALA A N 1
ATOM 671 C CA . ALA A 1 88 ? -15.892 -7.582 31.041 1.00 93.50 88 ALA A CA 1
ATOM 672 C C . ALA A 1 88 ? -17.148 -6.911 31.613 1.00 93.50 88 ALA A C 1
ATOM 674 O O . ALA A 1 88 ? -17.584 -7.262 32.711 1.00 93.50 88 ALA A O 1
ATOM 675 N N . ARG A 1 89 ? -17.821 -6.080 30.803 1.00 91.56 89 ARG A N 1
ATOM 676 C CA . ARG A 1 89 ? -19.094 -5.436 31.165 1.00 91.56 89 ARG A CA 1
ATOM 677 C C . ARG A 1 89 ? -20.191 -6.442 31.511 1.00 91.56 89 ARG A C 1
ATOM 679 O O . ARG A 1 89 ? -20.897 -6.250 32.495 1.00 91.56 89 ARG A O 1
ATOM 686 N N . THR A 1 90 ? -20.321 -7.533 30.753 1.00 95.00 90 THR A N 1
ATOM 687 C CA . THR A 1 90 ? -21.323 -8.576 31.050 1.00 95.00 90 THR A CA 1
ATOM 688 C C . THR A 1 90 ? -20.957 -9.459 32.244 1.00 95.00 90 THR A C 1
ATOM 690 O O . THR A 1 90 ? -21.842 -10.063 32.839 1.00 95.00 90 THR A O 1
ATOM 693 N N . SER A 1 91 ? -19.670 -9.549 32.594 1.00 93.00 91 SER A N 1
ATOM 694 C CA . SER A 1 91 ? -19.165 -10.414 33.675 1.00 93.00 91 SER A CA 1
ATOM 695 C C . SER A 1 91 ? -18.929 -9.662 34.992 1.00 93.00 91 SER A C 1
ATOM 697 O O . SER A 1 91 ? -18.513 -10.273 35.973 1.00 93.00 91 SER A O 1
ATOM 699 N N . GLY A 1 92 ? -19.173 -8.345 35.021 1.00 88.88 92 GLY A N 1
ATOM 700 C CA . GLY A 1 92 ? -18.930 -7.488 36.186 1.00 88.88 92 GLY A CA 1
ATOM 701 C C . GLY A 1 92 ? -17.447 -7.252 36.491 1.00 88.88 92 GLY A C 1
ATOM 702 O O . GLY A 1 92 ? -17.108 -6.903 37.619 1.00 88.88 92 GLY A O 1
ATOM 703 N N . TRP A 1 93 ? -16.562 -7.478 35.516 1.00 91.31 93 TRP A N 1
ATOM 704 C CA . TRP A 1 93 ? -15.131 -7.194 35.636 1.00 91.31 93 TRP A CA 1
ATOM 705 C C . TRP A 1 93 ? -14.829 -5.774 35.159 1.00 91.31 93 TRP A C 1
ATOM 707 O O . TRP A 1 93 ? -15.511 -5.256 34.275 1.00 91.31 93 TRP A O 1
ATOM 717 N N . ASP A 1 94 ? -13.792 -5.165 35.730 1.00 92.62 94 ASP A N 1
ATOM 718 C CA . ASP A 1 94 ? -13.319 -3.838 35.338 1.00 92.62 94 ASP A CA 1
ATOM 719 C C . ASP A 1 94 ? -12.724 -3.868 33.910 1.00 92.62 94 ASP A C 1
ATOM 721 O O . ASP A 1 94 ? -11.764 -4.610 33.670 1.00 92.62 94 ASP A O 1
ATOM 725 N N . PRO A 1 95 ? -13.281 -3.108 32.946 1.00 92.88 95 PRO A N 1
ATOM 726 C CA . PRO A 1 95 ? -12.846 -3.139 31.557 1.00 92.88 95 PRO A CA 1
ATOM 727 C C . PRO A 1 95 ? -11.693 -2.172 31.238 1.00 92.88 95 PRO A C 1
ATOM 729 O O . PRO A 1 95 ? -11.282 -2.146 30.079 1.00 92.88 95 PRO A O 1
ATOM 732 N N . ILE A 1 96 ? -11.155 -1.402 32.201 1.00 94.12 96 ILE A N 1
ATOM 733 C CA . ILE A 1 96 ? -10.205 -0.292 31.946 1.00 94.12 96 ILE A CA 1
ATOM 734 C C . ILE A 1 96 ? -9.077 -0.665 30.973 1.00 94.12 96 ILE A C 1
ATOM 736 O O . ILE A 1 96 ? -8.796 0.084 30.037 1.00 94.12 96 ILE A O 1
ATOM 740 N N . MET A 1 97 ? -8.431 -1.820 31.163 1.00 91.06 97 MET A N 1
ATOM 741 C CA . MET A 1 97 ? -7.318 -2.233 30.297 1.00 91.06 97 MET A CA 1
ATOM 742 C C . MET A 1 97 ? -7.772 -2.521 28.863 1.00 91.06 97 MET A C 1
ATOM 744 O O . MET A 1 97 ? -7.133 -2.069 27.917 1.00 91.06 97 MET A O 1
ATOM 748 N N . ALA A 1 98 ? -8.897 -3.217 28.698 1.00 91.69 98 ALA A N 1
ATOM 749 C CA . ALA A 1 98 ? -9.444 -3.523 27.381 1.00 91.69 98 ALA A CA 1
ATOM 750 C C . ALA A 1 98 ? -9.958 -2.255 26.674 1.00 91.69 98 ALA A C 1
ATOM 752 O O . ALA A 1 98 ? -9.790 -2.118 25.466 1.00 91.69 98 ALA A O 1
ATOM 753 N N . GLU A 1 99 ? -10.524 -1.297 27.416 1.00 94.00 99 GLU A N 1
ATOM 754 C CA . GLU A 1 99 ? -10.962 -0.003 26.872 1.00 94.00 99 GLU A CA 1
ATOM 755 C C . GLU A 1 99 ? -9.773 0.851 26.415 1.00 94.00 99 GLU A C 1
ATOM 757 O O . GLU A 1 99 ? -9.826 1.495 25.363 1.00 94.00 99 GLU A O 1
ATOM 762 N N . LEU A 1 100 ? -8.670 0.830 27.171 1.00 95.00 100 LEU A N 1
ATOM 763 C CA . LEU A 1 100 ? -7.432 1.498 26.782 1.00 95.00 100 LEU A CA 1
ATOM 764 C C . LEU A 1 100 ? -6.844 0.889 25.501 1.00 95.00 100 LEU A C 1
ATOM 766 O O . LEU A 1 100 ? -6.436 1.623 24.598 1.00 95.00 100 LEU A O 1
ATOM 770 N N . GLU A 1 101 ? -6.817 -0.440 25.406 1.00 93.31 101 GLU A N 1
ATOM 771 C CA . GLU A 1 101 ? -6.362 -1.157 24.212 1.00 93.31 101 GLU A CA 1
ATOM 772 C C . GLU A 1 101 ? -7.252 -0.873 22.997 1.00 93.31 101 GLU A C 1
ATOM 774 O O . GLU A 1 101 ? -6.735 -0.580 21.916 1.00 93.31 101 GLU A O 1
ATOM 779 N N . GLU A 1 102 ? -8.577 -0.878 23.170 1.00 94.50 102 GLU A N 1
ATOM 780 C CA . GLU A 1 102 ? -9.535 -0.553 22.111 1.00 94.50 102 GLU A CA 1
ATOM 781 C C . GLU A 1 102 ? -9.319 0.876 21.594 1.00 94.50 102 GLU A C 1
ATOM 783 O O . GLU A 1 102 ? -9.197 1.093 20.385 1.00 94.50 102 GLU A O 1
ATOM 788 N N . SER A 1 103 ? -9.199 1.845 22.505 1.00 95.56 103 SER A N 1
ATOM 789 C CA . SER A 1 103 ? -8.926 3.246 22.173 1.00 95.56 103 SER A CA 1
ATOM 790 C C . SER A 1 103 ? -7.596 3.409 21.432 1.00 95.56 103 SER A C 1
ATOM 792 O O . SER A 1 103 ? -7.527 4.069 20.393 1.00 95.56 103 SER A O 1
ATOM 794 N N . SER A 1 104 ? -6.529 2.761 21.904 1.00 95.44 104 SER A N 1
ATOM 795 C CA . SER A 1 104 ? -5.223 2.765 21.232 1.00 95.44 104 SER A CA 1
ATOM 796 C C . SER A 1 104 ? -5.308 2.191 19.811 1.00 95.44 104 SER A C 1
ATOM 798 O O . SER A 1 104 ? -4.800 2.785 18.852 1.00 95.44 104 SER A O 1
ATOM 800 N N . ALA A 1 105 ? -6.019 1.073 19.641 1.00 95.06 105 ALA A N 1
ATOM 801 C CA . ALA A 1 105 ? -6.205 0.435 18.344 1.00 95.06 105 ALA A CA 1
ATOM 802 C C . ALA A 1 105 ? -7.038 1.293 17.374 1.00 95.06 105 ALA A C 1
ATOM 804 O O . ALA A 1 105 ? -6.737 1.316 16.180 1.00 95.06 105 ALA A O 1
ATOM 805 N N . ILE A 1 106 ? -8.035 2.042 17.865 1.00 95.06 106 ILE A N 1
ATOM 806 C CA . ILE A 1 106 ? -8.804 3.014 17.067 1.00 95.06 106 ILE A CA 1
ATOM 807 C C . ILE A 1 106 ? -7.877 4.083 16.479 1.00 95.06 106 ILE A C 1
ATOM 809 O O . ILE A 1 106 ? -7.842 4.254 15.260 1.00 95.06 106 ILE A O 1
ATOM 813 N N . HIS A 1 107 ? -7.075 4.746 17.316 1.00 95.56 107 HIS A N 1
ATOM 814 C CA . HIS A 1 107 ? -6.175 5.806 16.854 1.00 95.56 107 HIS A CA 1
ATOM 815 C C . HIS A 1 107 ? -5.133 5.284 15.860 1.00 95.56 107 HIS A C 1
ATOM 817 O O . HIS A 1 107 ? -4.875 5.904 14.827 1.00 95.56 107 HIS A O 1
ATOM 823 N N . LYS A 1 108 ? -4.551 4.111 16.139 1.00 96.44 108 LYS A N 1
ATOM 824 C CA . LYS A 1 108 ? -3.570 3.489 15.244 1.00 96.44 108 LYS A CA 1
ATOM 825 C C . LYS A 1 108 ? -4.191 3.096 13.902 1.00 96.44 108 LYS A C 1
ATOM 827 O O . LYS A 1 108 ? -3.551 3.276 12.867 1.00 96.44 108 LYS A O 1
ATOM 832 N N . ARG A 1 109 ? -5.427 2.584 13.901 1.00 95.56 109 ARG A N 1
ATOM 833 C CA . ARG A 1 109 ? -6.164 2.256 12.672 1.00 95.56 109 ARG A CA 1
ATOM 834 C C . ARG A 1 109 ? -6.337 3.503 11.813 1.00 95.56 109 ARG A C 1
ATOM 836 O O . ARG A 1 109 ? -6.084 3.422 10.617 1.00 95.56 109 ARG A O 1
ATOM 843 N N . ASP A 1 110 ? -6.748 4.621 12.403 1.00 94.94 110 ASP A N 1
ATOM 844 C CA . ASP A 1 110 ? -7.009 5.860 11.657 1.00 94.94 110 ASP A CA 1
ATOM 845 C C . ASP A 1 110 ? -5.742 6.432 11.036 1.00 94.94 110 ASP A C 1
ATOM 847 O O . ASP A 1 110 ? -5.725 6.749 9.848 1.00 94.94 110 ASP A O 1
ATOM 851 N N . ALA A 1 111 ? -4.646 6.455 11.795 1.00 96.19 111 ALA A N 1
ATOM 852 C CA . ALA A 1 111 ? -3.352 6.865 11.263 1.00 96.19 111 ALA A CA 1
ATOM 853 C C . ALA A 1 111 ? -2.905 5.972 10.091 1.00 96.19 111 ALA A C 1
ATOM 855 O O . ALA A 1 111 ? -2.465 6.470 9.056 1.00 96.19 111 ALA A O 1
ATOM 856 N N . LEU A 1 112 ? -3.043 4.649 10.225 1.00 96.62 112 LEU A N 1
ATOM 857 C CA . LEU A 1 112 ? -2.682 3.717 9.156 1.00 96.62 112 LEU A CA 1
ATOM 858 C C . LEU A 1 112 ? -3.625 3.814 7.954 1.00 96.62 112 LEU A C 1
ATOM 860 O O . LEU A 1 112 ? -3.170 3.632 6.830 1.00 96.62 112 LEU A O 1
ATOM 864 N N . TYR A 1 113 ? -4.904 4.123 8.162 1.00 95.31 113 TYR A N 1
ATOM 865 C CA . TYR A 1 113 ? -5.847 4.327 7.067 1.00 95.31 113 TYR A CA 1
ATOM 866 C C . TYR A 1 113 ? -5.411 5.479 6.159 1.00 95.31 113 TYR A C 1
ATOM 868 O O . TYR A 1 113 ? -5.368 5.317 4.941 1.00 95.31 113 TYR A O 1
ATOM 876 N N . GLU A 1 114 ? -4.995 6.604 6.738 1.00 95.75 114 GLU A N 1
ATOM 877 C CA . GLU A 1 114 ? -4.478 7.735 5.961 1.00 95.75 114 GLU A CA 1
ATOM 878 C C . GLU A 1 114 ? -3.187 7.379 5.211 1.00 95.75 114 GLU A C 1
ATOM 880 O O . GLU A 1 114 ? -3.020 7.751 4.049 1.00 95.75 114 GLU A O 1
ATOM 885 N N . VAL A 1 115 ? -2.312 6.560 5.806 1.00 96.88 115 VAL A N 1
ATOM 886 C CA . VAL A 1 115 ? -1.148 6.014 5.089 1.00 96.88 115 VAL A CA 1
ATOM 887 C C . VAL A 1 115 ? -1.585 5.191 3.875 1.00 96.88 115 VAL A C 1
ATOM 889 O O . VAL A 1 115 ? -1.018 5.364 2.798 1.00 96.88 115 VAL A O 1
ATOM 892 N N . LEU A 1 116 ? -2.607 4.336 3.994 1.00 97.19 116 LEU A N 1
ATOM 893 C CA . LEU A 1 116 ? -3.105 3.556 2.854 1.00 97.19 116 LEU A CA 1
ATOM 894 C C . LEU A 1 116 ? -3.644 4.452 1.731 1.00 97.19 116 LEU A C 1
ATOM 896 O O . LEU A 1 116 ? -3.390 4.172 0.560 1.00 97.19 116 LEU A O 1
ATOM 900 N N . ARG A 1 117 ? -4.323 5.556 2.062 1.00 96.00 117 ARG A N 1
ATOM 901 C CA . ARG A 1 117 ? -4.792 6.529 1.061 1.00 96.00 117 ARG A CA 1
ATOM 902 C C . ARG A 1 117 ? -3.632 7.172 0.306 1.00 96.00 117 ARG A C 1
ATOM 904 O O . ARG A 1 117 ? -3.693 7.296 -0.915 1.00 96.00 117 ARG A O 1
ATOM 911 N N . LEU A 1 118 ? -2.553 7.521 1.008 1.00 97.25 118 LEU A N 1
ATOM 912 C CA . LEU A 1 118 ? -1.337 8.051 0.386 1.00 97.25 118 LEU A CA 1
ATOM 913 C C . LEU A 1 118 ? -0.642 7.007 -0.495 1.00 97.25 118 LEU A C 1
ATOM 915 O O . LEU A 1 118 ? -0.193 7.327 -1.593 1.00 97.25 118 LEU A O 1
ATOM 919 N N . LEU A 1 119 ? -0.600 5.746 -0.059 1.00 97.38 119 LEU A N 1
ATOM 920 C CA . LEU A 1 119 ? -0.040 4.649 -0.852 1.00 97.38 119 LEU A CA 1
ATOM 921 C C . LEU A 1 119 ? -0.859 4.326 -2.108 1.00 97.38 119 LEU A C 1
ATOM 923 O O . LEU A 1 119 ? -0.325 3.688 -3.013 1.00 97.38 119 LEU A O 1
ATOM 927 N N . ALA A 1 120 ? -2.116 4.769 -2.185 1.00 97.44 120 ALA A N 1
ATOM 928 C CA . ALA A 1 120 ? -2.946 4.624 -3.374 1.00 97.44 120 ALA A CA 1
ATOM 929 C C . ALA A 1 120 ? -2.675 5.699 -4.441 1.00 97.44 120 ALA A C 1
ATOM 931 O O . ALA A 1 120 ? -3.009 5.476 -5.601 1.00 97.44 120 ALA A O 1
ATOM 932 N N . LEU A 1 121 ? -2.060 6.839 -4.088 1.00 97.50 121 LEU A N 1
ATOM 933 C CA . LEU A 1 121 ? -1.797 7.958 -5.011 1.00 97.50 121 LEU A CA 1
ATOM 934 C C . LEU A 1 121 ? -1.062 7.578 -6.311 1.00 97.50 1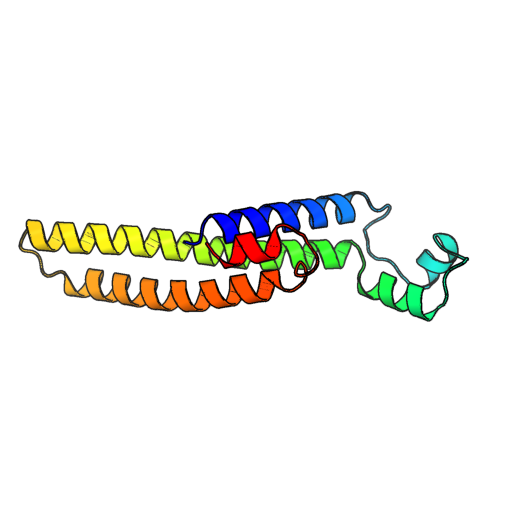21 LEU A C 1
ATOM 936 O O . LEU A 1 121 ? -1.429 8.127 -7.353 1.00 97.50 121 LEU A O 1
ATOM 940 N N . PRO A 1 122 ? -0.075 6.653 -6.312 1.00 97.00 122 PRO A N 1
ATOM 941 C CA . PRO A 1 122 ? 0.576 6.212 -7.546 1.00 97.00 122 PRO A CA 1
ATOM 942 C C . PRO A 1 122 ? -0.375 5.590 -8.575 1.00 97.00 122 PRO A C 1
ATOM 944 O O . PRO A 1 122 ? -0.001 5.488 -9.733 1.00 97.00 122 PRO A O 1
ATOM 947 N N . TYR A 1 123 ? -1.584 5.195 -8.164 1.00 97.69 123 TYR A N 1
ATOM 948 C CA . TYR A 1 123 ? -2.606 4.590 -9.019 1.00 97.69 123 TYR A CA 1
ATOM 949 C C . TYR A 1 123 ? -3.779 5.543 -9.293 1.00 97.69 123 TYR A C 1
ATOM 951 O O . TYR A 1 123 ? -4.881 5.085 -9.585 1.00 97.69 123 TYR A O 1
ATOM 959 N N . SER A 1 124 ? -3.584 6.856 -9.137 1.00 97.56 124 SER A N 1
ATOM 960 C CA . SER A 1 124 ? -4.646 7.866 -9.299 1.00 97.56 124 SER A CA 1
ATOM 961 C C . SER A 1 124 ? -5.205 7.973 -10.722 1.00 97.56 124 SER A C 1
ATOM 963 O O . SER A 1 124 ? -6.315 8.461 -10.916 1.00 97.56 124 SER A O 1
ATOM 965 N N . ASP A 1 125 ? -4.468 7.477 -11.711 1.00 97.12 125 ASP A N 1
ATOM 966 C CA . ASP A 1 125 ? -4.883 7.340 -13.105 1.00 97.12 125 ASP A CA 1
ATOM 967 C C . ASP A 1 125 ? -5.715 6.071 -13.374 1.00 97.12 125 ASP A C 1
ATOM 969 O O . ASP A 1 125 ? -6.358 5.951 -14.420 1.00 97.12 125 ASP A O 1
ATOM 973 N N . HIS A 1 126 ? -5.752 5.122 -12.434 1.00 97.38 126 HIS A N 1
ATOM 974 C CA . HIS A 1 126 ? -6.514 3.890 -12.580 1.00 97.38 126 HIS A CA 1
ATOM 975 C C . HIS A 1 126 ? -8.025 4.153 -12.397 1.00 97.38 126 HIS A C 1
ATOM 977 O O . HIS A 1 126 ? -8.433 4.718 -11.381 1.00 97.38 126 HIS A O 1
ATOM 983 N N . PRO A 1 127 ? -8.916 3.654 -13.280 1.00 96.25 127 PRO A N 1
ATOM 984 C CA . PRO A 1 127 ? -10.353 3.975 -13.243 1.00 96.25 127 PRO A CA 1
ATOM 985 C C . PRO A 1 127 ? -11.061 3.589 -11.932 1.00 96.25 127 PRO A C 1
ATOM 987 O O . PRO A 1 127 ? -12.001 4.253 -11.508 1.00 96.25 127 PRO A O 1
ATOM 990 N N . GLY A 1 128 ? -10.599 2.527 -11.267 1.00 95.19 128 GLY A N 1
ATOM 991 C CA . GLY A 1 128 ? -11.106 2.093 -9.956 1.00 95.19 128 GLY A CA 1
ATOM 992 C C . GLY A 1 128 ? -10.612 2.895 -8.739 1.00 95.19 128 GLY A C 1
ATOM 993 O O . GLY A 1 128 ? -11.037 2.600 -7.626 1.00 95.19 128 GLY A O 1
ATOM 994 N N . TYR A 1 129 ? -9.717 3.874 -8.911 1.00 95.75 129 TYR 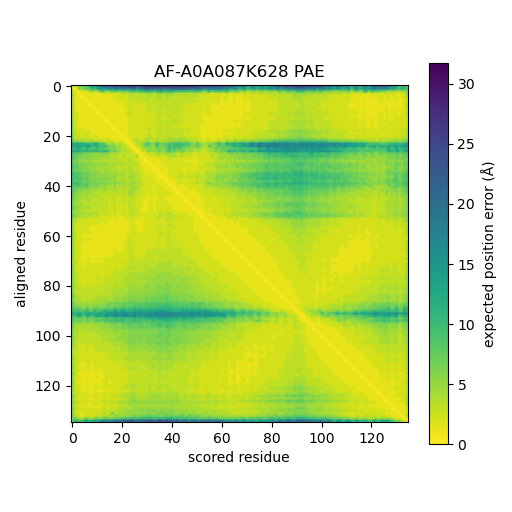A N 1
ATOM 995 C CA . TYR A 1 129 ? -9.099 4.619 -7.805 1.00 95.75 129 TYR A CA 1
ATOM 996 C C . TYR A 1 129 ? -10.118 5.409 -6.973 1.00 95.75 129 TYR A C 1
ATOM 998 O O . TYR A 1 129 ? -10.202 5.253 -5.755 1.00 95.75 129 TYR A O 1
ATOM 1006 N N . GLU A 1 130 ? -10.944 6.216 -7.639 1.00 94.06 130 GLU A N 1
ATOM 1007 C CA . GLU A 1 130 ? -11.938 7.072 -6.982 1.00 94.06 130 GLU A CA 1
ATOM 1008 C C . GLU A 1 130 ? -13.008 6.269 -6.236 1.00 94.06 130 GLU A C 1
ATOM 1010 O O . GLU A 1 130 ? -13.524 6.701 -5.207 1.00 94.06 130 GLU A O 1
ATOM 1015 N N . GLU A 1 131 ? -13.379 5.100 -6.761 1.00 93.31 131 GLU A N 1
ATOM 1016 C CA . GLU A 1 131 ? -14.318 4.197 -6.093 1.00 93.31 131 GLU A CA 1
ATOM 1017 C C . GLU A 1 131 ? -13.693 3.585 -4.838 1.00 93.31 131 GLU A C 1
ATOM 1019 O O . GLU A 1 131 ? -14.326 3.571 -3.782 1.00 93.31 131 GLU A O 1
ATOM 1024 N N . ALA A 1 132 ? -12.430 3.160 -4.926 1.00 92.31 132 ALA A N 1
ATOM 1025 C CA . ALA A 1 132 ? -11.700 2.593 -3.801 1.00 92.31 132 ALA A CA 1
ATOM 1026 C C . ALA A 1 132 ? -11.536 3.581 -2.632 1.00 92.31 132 ALA A C 1
ATOM 1028 O O . ALA A 1 132 ? -11.536 3.155 -1.483 1.00 92.31 132 ALA A O 1
ATOM 1029 N N . LEU A 1 133 ? -11.428 4.888 -2.899 1.00 90.56 133 LEU A N 1
ATOM 1030 C CA . LEU A 1 133 ? -11.319 5.923 -1.859 1.00 90.56 133 LEU A CA 1
ATOM 1031 C C . LEU A 1 133 ? -12.652 6.374 -1.253 1.00 90.56 133 LEU A C 1
ATOM 1033 O O . LEU A 1 133 ? -12.655 6.994 -0.189 1.00 90.56 133 LEU A O 1
ATOM 1037 N N . ARG A 1 134 ? -13.771 6.117 -1.937 1.00 86.69 134 ARG A N 1
ATOM 1038 C CA . ARG A 1 134 ? -15.118 6.462 -1.458 1.00 86.69 134 ARG A CA 1
ATOM 1039 C C . ARG A 1 134 ? -15.697 5.426 -0.499 1.00 86.69 134 ARG A C 1
ATOM 1041 O O . ARG A 1 134 ? -16.706 5.721 0.143 1.00 86.69 134 ARG A O 1
ATOM 1048 N N . SER A 1 135 ? -15.103 4.232 -0.447 1.00 64.00 135 SER A N 1
ATOM 1049 C CA . SER A 1 135 ? -15.490 3.189 0.500 1.00 64.00 135 SER A CA 1
ATOM 1050 C C . SER A 1 135 ? -15.162 3.602 1.910 1.00 64.00 135 SER A C 1
ATOM 1052 O O . SER A 1 135 ? -15.977 3.220 2.764 1.00 64.00 135 SER A O 1
#

Mean predicted aligned error: 4.03 Å

Foldseek 3Di:
DQVLLLVVLVVVLVVLLVVLVVDDDPQQDDLVNCCVVPVPDDSVVSVVDNVVTSVVSNVVSVVLVVLSVQLVVLVVQLVVLVVQLVVCVVVVHDSVVSVVSNVVSVVSNVVSSVVSLVVLVVVPVPPCSVVSVVD

Radius of gyration: 21.26 Å; Cα contacts (8 Å, |Δi|>4): 112; chains: 1; bounding box: 46×21×66 Å

Secondary structure (DSSP, 8-state):
--HHHHHHHHHHHHHHHHHHHHSSTTS---HHHHHHH-TTS-HHHHHHHHHT-HHHHHHHHHHHHHHHHHHHHHHHHHHHHHHHHHHHHHHT---HHHHHHHHHHHHHHHHHHHHHHHHHGGGTTSTTHHHHHH-

Solvent-accessible surface area (backbone atoms only — not comparable to full-atom values): 7184 Å² total; per-residue (Å²): 107,52,67,50,37,51,51,50,50,52,53,50,42,51,51,54,42,53,55,32,68,68,49,78,81,86,24,79,45,44,50,73,54,34,48,71,79,43,61,90,56,52,69,69,56,32,48,55,46,27,76,62,17,31,45,56,50,45,54,51,40,53,56,52,50,50,52,55,50,54,37,53,51,30,52,52,51,24,54,50,20,49,51,46,28,54,50,20,62,76,69,76,44,87,34,65,68,32,48,50,48,24,54,52,24,50,55,54,33,53,57,42,50,56,52,52,57,60,70,45,53,90,42,66,85,43,88,63,37,70,60,28,75,70,59